Protein AF-A0A3N5FAZ0-F1 (afdb_monomer_lite)

pLDDT: mean 87.79, std 14.83, range [44.19, 97.56]

Secondary structure (DSSP, 8-state):
-PPPEEEEEE-SSS-HHHHHHHHHHHHHTT-EEEEEE-HHHHHHHHHHH------TTSS----

Radius of gyration: 12.23 Å; chains: 1; bounding box: 31×22×28 Å

Sequence (63 aa):
MAERRFVLAITGGSGVSYGRRLLECLARTGAVVHLVVSEAGQKVINHELQIPLDLADGPGVIR

Foldseek 3Di:
DDAAEEEQEQELDADVVVSVVVVVVCVVVRHHYHYHYDPNRQVNCCVPVVQNWDCPPDPTDRD

Structure (mmCIF, N/CA/C/O backbone):
data_AF-A0A3N5FAZ0-F1
#
_entry.id   AF-A0A3N5FAZ0-F1
#
loop_
_atom_site.group_PDB
_atom_site.id
_atom_site.type_symbol
_atom_site.label_atom_id
_atom_site.label_alt_id
_atom_site.label_comp_id
_atom_site.label_asym_id
_atom_site.label_entity_id
_atom_site.label_seq_id
_atom_site.pdbx_PDB_ins_code
_atom_site.Cartn_x
_atom_site.Cartn_y
_atom_site.Cartn_z
_atom_site.occupancy
_atom_site.B_iso_or_equiv
_atom_site.auth_seq_id
_atom_site.auth_comp_id
_atom_site.auth_asym_id
_atom_site.auth_atom_id
_atom_site.pdbx_PDB_model_num
ATOM 1 N N . MET A 1 1 ? -18.531 7.204 17.452 1.00 62.44 1 MET A N 1
ATOM 2 C CA . MET A 1 1 ? -17.818 7.930 16.376 1.00 62.44 1 MET A CA 1
ATOM 3 C C . MET A 1 1 ? -17.946 7.123 15.096 1.00 62.44 1 MET A C 1
ATOM 5 O O . MET A 1 1 ? -17.969 5.904 15.197 1.00 62.44 1 MET A O 1
ATOM 9 N N . ALA A 1 2 ? -18.080 7.767 13.934 1.00 74.56 2 ALA A N 1
ATOM 10 C CA . ALA A 1 2 ? -18.155 7.058 12.656 1.00 74.56 2 ALA A CA 1
ATOM 11 C C . ALA A 1 2 ? -16.821 6.359 12.334 1.00 74.56 2 ALA A C 1
ATOM 13 O O . ALA A 1 2 ? -15.749 6.876 12.656 1.00 74.56 2 ALA A O 1
ATOM 14 N N . GLU A 1 3 ? -16.896 5.186 11.709 1.00 86.75 3 GLU A N 1
ATOM 15 C CA . GLU A 1 3 ? -15.733 4.447 11.217 1.00 86.75 3 GLU A CA 1
ATOM 16 C C . GLU A 1 3 ? -14.992 5.278 10.155 1.00 86.75 3 GLU A C 1
ATOM 18 O O . GLU A 1 3 ? -15.590 5.741 9.183 1.00 86.75 3 GLU A O 1
ATOM 23 N N . ARG A 1 4 ? -13.684 5.488 10.341 1.00 94.44 4 ARG A N 1
ATOM 24 C CA . ARG A 1 4 ? -12.849 6.225 9.380 1.00 94.44 4 ARG A CA 1
ATOM 25 C C . ARG A 1 4 ? -12.426 5.287 8.256 1.00 94.44 4 ARG A C 1
ATOM 27 O O . ARG A 1 4 ? -11.916 4.202 8.531 1.00 94.44 4 ARG A O 1
ATOM 34 N N . ARG A 1 5 ? -12.614 5.719 7.007 1.00 96.25 5 ARG A N 1
ATOM 35 C CA . ARG A 1 5 ? -12.280 4.941 5.808 1.00 96.25 5 ARG A CA 1
ATOM 36 C C . ARG A 1 5 ? -11.320 5.712 4.916 1.00 96.25 5 ARG A C 1
ATOM 38 O O . ARG A 1 5 ? -11.543 6.890 4.651 1.00 96.25 5 ARG A O 1
ATOM 45 N N . PHE A 1 6 ? -10.281 5.035 4.444 1.00 97.06 6 PHE A N 1
ATOM 46 C CA . PHE A 1 6 ? -9.261 5.602 3.567 1.00 97.06 6 PHE A CA 1
ATOM 47 C C . PHE A 1 6 ? -9.095 4.744 2.317 1.00 97.06 6 PHE A C 1
ATOM 49 O O . PHE A 1 6 ? -9.172 3.518 2.382 1.00 97.06 6 PHE A O 1
ATOM 56 N N . VAL A 1 7 ? -8.806 5.390 1.190 1.00 96.94 7 VAL A N 1
ATOM 57 C CA . VAL A 1 7 ? -8.230 4.730 0.015 1.00 96.94 7 VAL A CA 1
ATOM 58 C C . VAL A 1 7 ? -6.754 5.098 -0.016 1.00 96.94 7 VAL A C 1
ATOM 60 O O . VAL A 1 7 ? -6.417 6.281 -0.038 1.00 96.94 7 VAL A O 1
ATOM 63 N N . LEU A 1 8 ? -5.880 4.097 0.013 1.00 96.69 8 LEU A N 1
ATOM 64 C CA . LEU A 1 8 ? -4.435 4.282 -0.079 1.00 96.69 8 LEU A CA 1
ATOM 65 C C . LEU A 1 8 ? -3.960 3.707 -1.409 1.00 96.69 8 LEU A C 1
ATOM 67 O O . LEU A 1 8 ? -4.082 2.508 -1.630 1.00 96.69 8 LEU A O 1
ATOM 71 N N . ALA A 1 9 ? -3.419 4.552 -2.284 1.00 96.50 9 ALA A N 1
ATOM 72 C CA . ALA A 1 9 ? -2.896 4.132 -3.578 1.00 96.50 9 ALA A CA 1
ATOM 73 C C . ALA A 1 9 ? -1.360 4.153 -3.584 1.00 96.50 9 ALA A C 1
ATOM 75 O O . ALA A 1 9 ? -0.756 5.194 -3.327 1.00 96.50 9 ALA A O 1
ATOM 76 N N . ILE A 1 10 ? -0.734 3.022 -3.914 1.00 96.25 10 ILE A N 1
ATOM 77 C CA . ILE A 1 10 ? 0.703 2.919 -4.192 1.00 96.25 10 ILE A CA 1
ATOM 78 C C . ILE A 1 10 ? 0.902 2.867 -5.707 1.00 96.25 10 ILE A C 1
ATOM 80 O O . ILE A 1 10 ? 0.336 2.022 -6.402 1.00 96.25 10 ILE A O 1
ATOM 84 N N . THR A 1 11 ? 1.708 3.791 -6.225 1.00 95.88 11 THR A N 1
ATOM 85 C CA . THR A 1 11 ? 2.008 3.927 -7.658 1.00 95.88 11 THR A CA 1
ATOM 86 C C . THR A 1 11 ? 3.512 3.772 -7.908 1.00 95.88 11 THR A C 1
ATOM 88 O O . THR A 1 11 ? 4.260 3.488 -6.979 1.00 95.88 11 THR A O 1
ATOM 91 N N . GLY A 1 12 ? 3.977 3.946 -9.150 1.00 95.25 12 GLY A N 1
ATOM 92 C CA . GLY A 1 12 ? 5.381 3.749 -9.547 1.00 95.25 12 GLY A CA 1
ATOM 93 C C . GLY A 1 12 ? 6.363 4.852 -9.127 1.00 95.25 12 GLY A C 1
ATOM 94 O O . GLY A 1 12 ? 7.403 4.997 -9.762 1.00 95.25 12 GLY A O 1
ATOM 95 N N . GLY A 1 13 ? 6.030 5.658 -8.118 1.00 95.12 13 GLY A N 1
ATOM 96 C CA . GLY A 1 13 ? 6.962 6.616 -7.525 1.00 95.12 13 GLY A CA 1
ATOM 97 C C . GLY A 1 13 ? 7.861 5.939 -6.491 1.00 95.12 13 GLY A C 1
ATOM 98 O O . GLY A 1 13 ? 7.401 5.061 -5.765 1.00 95.12 13 GLY A O 1
ATOM 99 N N . SER A 1 14 ? 9.122 6.365 -6.403 1.00 94.69 14 SER A N 1
ATOM 100 C CA . SER A 1 14 ? 10.034 5.909 -5.346 1.00 94.69 14 SER A CA 1
ATOM 101 C C . SER A 1 14 ? 9.529 6.307 -3.951 1.00 94.69 14 SER A C 1
ATOM 103 O O . SER A 1 14 ? 8.819 7.305 -3.803 1.00 94.69 14 SER A O 1
ATOM 105 N N . GLY A 1 15 ? 9.909 5.550 -2.919 1.00 95.81 15 GLY A N 1
ATOM 106 C CA . GLY A 1 15 ? 9.553 5.839 -1.530 1.00 95.81 15 GLY A CA 1
ATOM 107 C C . GLY A 1 15 ? 8.408 4.978 -1.003 1.00 95.81 15 GLY A C 1
ATOM 108 O O . GLY A 1 15 ? 7.610 5.418 -0.171 1.00 95.81 15 GLY A O 1
ATOM 109 N N . VAL A 1 16 ? 8.326 3.722 -1.437 1.00 96.44 16 VAL A N 1
ATOM 110 C CA . VAL A 1 16 ? 7.282 2.788 -0.988 1.00 96.44 16 VAL A CA 1
ATO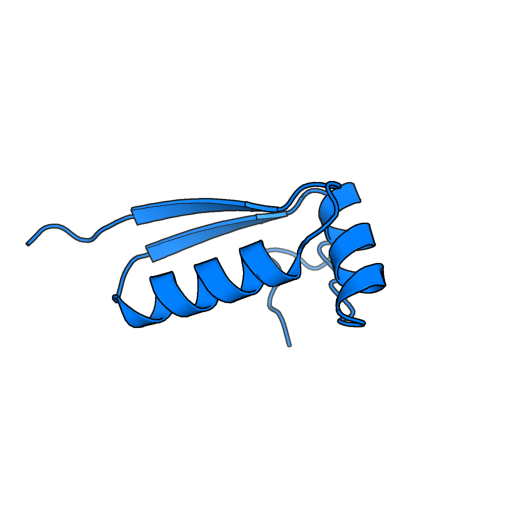M 111 C C . VAL A 1 16 ? 7.289 2.571 0.535 1.00 96.44 16 VAL A C 1
ATOM 113 O O . VAL A 1 16 ? 6.247 2.315 1.142 1.00 96.44 16 VAL A O 1
ATOM 116 N N . SER A 1 17 ? 8.442 2.758 1.182 1.00 96.56 17 SER A N 1
ATOM 117 C CA . SER A 1 17 ? 8.596 2.735 2.640 1.00 96.56 17 SER A CA 1
ATOM 118 C C . SER A 1 17 ? 7.653 3.711 3.355 1.00 96.56 17 SER A C 1
ATOM 120 O O . SER A 1 17 ? 7.145 3.392 4.432 1.00 96.56 17 SER A O 1
ATOM 122 N N . TYR A 1 18 ? 7.347 4.866 2.750 1.00 97.56 18 TYR A N 1
ATOM 123 C CA . TYR A 1 18 ? 6.372 5.815 3.299 1.00 97.56 18 TYR A CA 1
ATOM 124 C C . TYR A 1 18 ? 4.951 5.256 3.242 1.00 97.56 18 TYR A C 1
ATOM 126 O O . TYR A 1 18 ? 4.222 5.323 4.231 1.00 97.56 18 TYR A O 1
ATOM 134 N N . GLY A 1 19 ? 4.576 4.654 2.111 1.00 96.25 19 GLY A N 1
ATOM 135 C CA . GLY A 1 19 ? 3.273 4.016 1.930 1.00 96.25 19 GLY A CA 1
ATOM 136 C C . GLY A 1 19 ? 3.053 2.862 2.908 1.00 96.25 19 GLY A C 1
ATOM 137 O O . GLY A 1 19 ? 2.011 2.796 3.562 1.00 96.25 19 GLY A O 1
ATOM 138 N N . ARG A 1 20 ? 4.072 2.012 3.094 1.00 95.75 20 ARG A N 1
ATOM 139 C CA . ARG A 1 20 ? 4.064 0.948 4.106 1.00 95.75 20 ARG A CA 1
ATOM 140 C C . ARG A 1 20 ? 3.863 1.516 5.509 1.00 95.75 20 ARG A C 1
ATOM 142 O O . ARG A 1 20 ? 2.978 1.068 6.235 1.00 95.75 20 ARG A O 1
ATOM 149 N N . ARG A 1 21 ? 4.660 2.518 5.892 1.00 97.56 21 ARG A N 1
ATOM 150 C CA . ARG A 1 21 ? 4.584 3.100 7.236 1.00 97.56 21 ARG A CA 1
ATOM 151 C C . ARG A 1 21 ? 3.233 3.768 7.493 1.00 97.56 21 ARG A C 1
ATOM 153 O O . ARG A 1 21 ? 2.690 3.646 8.588 1.00 97.56 21 ARG A O 1
ATOM 160 N N . LEU A 1 22 ? 2.672 4.437 6.488 1.00 97.56 22 LEU A N 1
ATOM 161 C CA . LEU A 1 22 ? 1.337 5.020 6.558 1.00 97.56 22 LEU A CA 1
ATOM 162 C C . LEU A 1 22 ? 0.265 3.943 6.758 1.0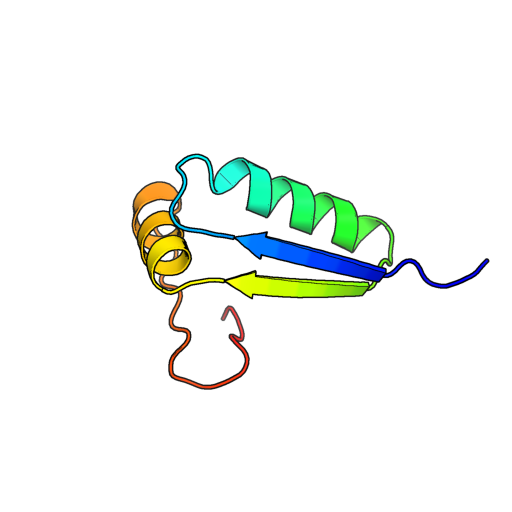0 97.56 22 LEU A C 1
ATOM 164 O O . LEU A 1 22 ? -0.573 4.093 7.646 1.00 97.56 22 LEU A O 1
ATOM 168 N N . LEU A 1 23 ? 0.316 2.850 5.991 1.00 96.19 23 LEU A N 1
ATOM 169 C CA . LEU A 1 23 ? -0.610 1.726 6.137 1.00 96.19 23 LEU A CA 1
ATOM 170 C C . LEU A 1 23 ? -0.561 1.133 7.553 1.00 96.19 23 LEU A C 1
ATOM 172 O O . LEU A 1 23 ? -1.605 0.954 8.175 1.00 96.19 23 LEU A O 1
ATOM 176 N N . GLU A 1 24 ? 0.637 0.904 8.098 1.00 96.12 24 GLU A N 1
ATOM 177 C CA . GLU A 1 24 ? 0.825 0.427 9.476 1.00 96.12 24 GLU A CA 1
ATOM 178 C C . GLU A 1 24 ? 0.221 1.386 10.514 1.00 96.12 24 GLU A C 1
ATOM 180 O O . GLU A 1 24 ? -0.398 0.951 11.487 1.00 96.12 24 GLU A O 1
ATOM 185 N N . CYS A 1 25 ? 0.401 2.697 10.328 1.00 97.19 25 CYS A N 1
ATOM 186 C CA . CYS A 1 25 ? -0.174 3.710 11.209 1.00 97.19 25 CYS A CA 1
ATOM 187 C C . CYS A 1 25 ? -1.704 3.717 11.132 1.00 97.19 25 CYS A C 1
ATOM 189 O O . CYS A 1 25 ? -2.354 3.710 12.174 1.00 97.19 25 CYS A O 1
ATOM 191 N N . LEU A 1 26 ? -2.284 3.687 9.929 1.00 95.69 26 LEU A N 1
ATOM 192 C CA . LEU A 1 26 ? -3.736 3.671 9.735 1.00 95.69 26 LEU A CA 1
ATOM 193 C C . LEU A 1 26 ? -4.369 2.401 10.315 1.00 95.69 26 LEU A C 1
ATOM 195 O O . LEU A 1 26 ? -5.364 2.503 11.036 1.00 95.69 26 LEU A O 1
ATOM 199 N N . ALA A 1 27 ? -3.751 1.236 10.103 1.00 91.81 27 ALA A N 1
ATOM 200 C CA . ALA A 1 27 ? -4.210 -0.036 10.658 1.00 91.81 27 ALA A CA 1
ATOM 201 C C . ALA A 1 27 ? -4.292 -0.008 12.197 1.00 91.81 27 ALA A C 1
ATOM 203 O O . ALA A 1 27 ? -5.251 -0.508 12.781 1.00 91.81 27 ALA A O 1
ATOM 204 N N . ARG A 1 28 ? -3.342 0.659 12.871 1.00 95.81 28 ARG A N 1
ATOM 205 C CA . ARG A 1 28 ? -3.351 0.827 14.339 1.00 95.81 28 ARG A CA 1
ATOM 206 C C . ARG A 1 28 ? -4.485 1.712 14.861 1.00 95.81 28 ARG A C 1
ATOM 208 O O . ARG A 1 28 ? -4.779 1.667 16.050 1.00 95.81 28 ARG A O 1
ATOM 215 N N . THR A 1 29 ? -5.121 2.519 14.010 1.00 94.75 29 THR A N 1
ATOM 216 C CA . THR A 1 29 ? -6.227 3.404 14.423 1.00 94.75 29 THR A CA 1
ATOM 217 C C . THR A 1 29 ? -7.603 2.735 14.394 1.00 94.75 29 THR A C 1
ATOM 219 O O . THR A 1 29 ? -8.586 3.377 14.771 1.00 94.75 29 THR A O 1
ATOM 222 N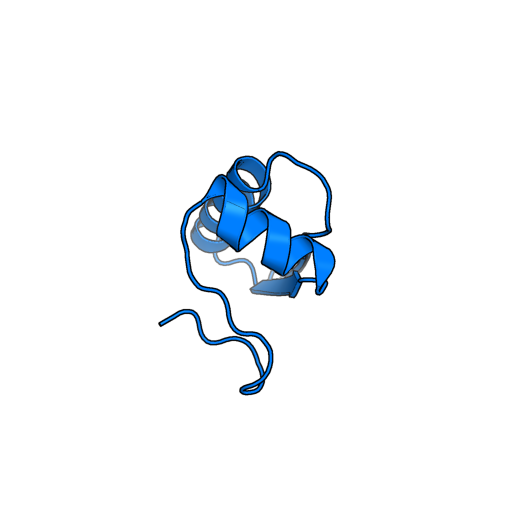 N . GLY A 1 30 ? -7.686 1.485 13.919 1.00 90.88 30 GLY A N 1
ATOM 223 C CA . GLY A 1 30 ? -8.953 0.804 13.644 1.00 90.88 30 GLY A CA 1
ATOM 224 C C . GLY A 1 30 ? -9.697 1.362 12.425 1.00 90.88 30 GLY A C 1
ATOM 225 O O . GLY A 1 30 ? -10.900 1.158 12.302 1.00 90.88 30 GLY A O 1
ATOM 226 N N . ALA A 1 31 ? -9.015 2.113 11.554 1.00 94.88 31 ALA A N 1
ATOM 227 C CA . ALA A 1 31 ? -9.589 2.595 10.303 1.00 94.88 31 ALA A CA 1
ATOM 228 C C . ALA A 1 31 ? -9.627 1.483 9.245 1.00 94.88 31 ALA A C 1
ATOM 230 O O . ALA A 1 31 ? -8.725 0.648 9.177 1.00 94.88 31 ALA A O 1
ATOM 231 N N . VAL A 1 32 ? -10.632 1.525 8.371 1.00 95.19 32 VAL A N 1
ATOM 232 C CA . VAL A 1 32 ? -10.693 0.657 7.189 1.00 95.19 32 VAL A CA 1
ATOM 233 C C . VAL A 1 32 ? -9.864 1.289 6.080 1.00 95.19 32 VAL A C 1
ATOM 235 O O . VAL A 1 32 ? -10.056 2.459 5.739 1.00 95.19 32 VAL A O 1
ATOM 238 N N . VAL A 1 33 ? -8.944 0.518 5.503 1.00 96.00 33 VAL A N 1
ATOM 239 C CA . VAL A 1 33 ? -8.084 0.973 4.408 1.00 96.00 33 VAL A CA 1
ATOM 240 C C . VAL A 1 33 ? -8.310 0.096 3.185 1.00 96.00 33 VAL A C 1
ATOM 242 O O . VAL A 1 33 ? -8.074 -1.108 3.221 1.00 96.00 33 VAL A O 1
ATOM 245 N N . HIS A 1 34 ? -8.729 0.717 2.087 1.00 95.12 34 HIS A N 1
ATOM 246 C CA . HIS A 1 34 ? -8.749 0.104 0.766 1.00 95.12 34 HIS A CA 1
ATOM 247 C C . HIS A 1 34 ? -7.409 0.389 0.087 1.00 95.12 34 HIS A C 1
ATOM 249 O O . HIS A 1 34 ? -7.163 1.508 -0.368 1.00 95.12 34 HIS A O 1
ATOM 255 N N . LEU A 1 35 ? -6.522 -0.606 0.073 1.00 94.50 35 LEU A N 1
ATOM 256 C CA . LEU A 1 35 ? -5.221 -0.508 -0.581 1.00 94.50 35 LEU A CA 1
ATOM 257 C C . LEU A 1 35 ? -5.365 -0.798 -2.080 1.00 94.50 35 LEU A C 1
ATOM 259 O O . LEU A 1 35 ? -5.899 -1.833 -2.467 1.00 94.50 35 LEU A O 1
ATOM 263 N N . VAL A 1 36 ? -4.860 0.107 -2.912 1.00 94.69 36 VAL A N 1
ATOM 264 C CA . VAL A 1 36 ? -4.792 -0.030 -4.369 1.00 94.69 36 VAL A CA 1
ATOM 265 C C . VAL A 1 36 ? -3.331 0.061 -4.782 1.00 94.69 36 VAL A C 1
ATOM 267 O O . VAL A 1 36 ? -2.611 0.950 -4.332 1.00 94.69 36 VAL A O 1
ATOM 270 N N . VAL A 1 37 ? -2.878 -0.844 -5.642 1.00 94.12 37 VAL A N 1
ATOM 271 C CA . VAL A 1 37 ? -1.496 -0.867 -6.128 1.00 94.12 37 VAL A CA 1
ATOM 272 C C . VAL A 1 37 ? -1.526 -0.988 -7.646 1.00 94.12 37 VAL A C 1
ATOM 274 O O . VAL A 1 37 ? -2.205 -1.863 -8.176 1.00 94.12 37 VAL A O 1
ATOM 277 N N . SER A 1 38 ? -0.829 -0.097 -8.354 1.00 94.19 38 SER A N 1
ATOM 278 C CA . SER A 1 38 ? -0.663 -0.227 -9.808 1.00 94.19 38 SER A CA 1
ATOM 279 C C . SER A 1 38 ? 0.453 -1.217 -10.150 1.00 94.19 38 SER A C 1
ATOM 281 O O . SER A 1 38 ? 1.340 -1.454 -9.334 1.00 94.19 38 SER A O 1
ATOM 283 N N . GLU A 1 39 ? 0.486 -1.732 -11.382 1.00 92.88 39 GLU A N 1
ATOM 284 C CA . GLU A 1 39 ? 1.577 -2.609 -11.848 1.00 92.88 39 GLU A CA 1
ATOM 285 C C . GLU A 1 39 ? 2.964 -1.950 -11.678 1.00 92.88 39 GLU A C 1
ATOM 287 O O . GLU A 1 39 ? 3.938 -2.587 -11.279 1.00 92.88 39 GLU A O 1
ATOM 292 N N . ALA A 1 40 ? 3.061 -0.637 -11.917 1.00 94.75 40 ALA A N 1
ATOM 293 C CA . ALA A 1 40 ? 4.290 0.114 -11.667 1.00 94.75 40 ALA A CA 1
ATOM 294 C C . ALA A 1 40 ? 4.624 0.198 -10.165 1.00 94.75 40 ALA A C 1
ATOM 296 O O . ALA A 1 40 ? 5.786 0.06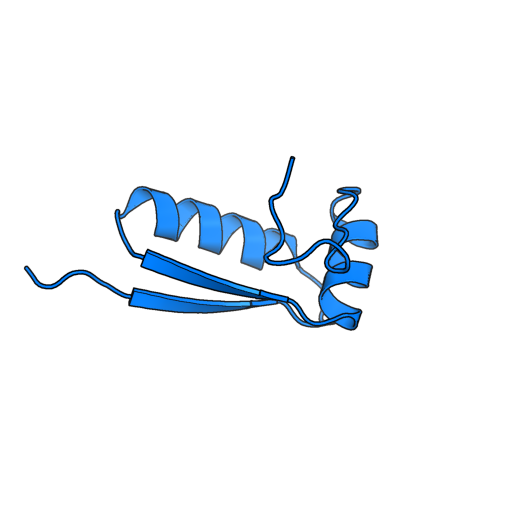7 -9.789 1.00 94.75 40 ALA A O 1
ATOM 297 N N . GLY A 1 41 ? 3.617 0.368 -9.301 1.00 95.31 41 GLY A N 1
ATOM 298 C CA . GLY A 1 41 ? 3.794 0.340 -7.847 1.00 95.31 41 GLY A CA 1
ATOM 299 C C . GLY A 1 41 ? 4.253 -1.024 -7.334 1.00 95.31 41 GLY A C 1
ATOM 300 O O . GLY A 1 41 ? 5.137 -1.084 -6.488 1.00 95.31 41 GLY A O 1
ATOM 301 N N . GLN A 1 42 ? 3.737 -2.116 -7.901 1.00 93.88 42 GLN A N 1
ATOM 302 C CA . GLN A 1 42 ? 4.188 -3.481 -7.614 1.00 93.88 42 GLN A CA 1
ATOM 303 C C . GLN A 1 42 ? 5.680 -3.659 -7.937 1.00 93.88 42 GLN A C 1
ATOM 305 O O . GLN A 1 42 ? 6.432 -4.175 -7.113 1.00 93.88 42 GLN A O 1
ATOM 310 N N . LYS A 1 43 ? 6.143 -3.156 -9.091 1.00 93.88 43 LYS A N 1
ATOM 311 C CA . LYS A 1 43 ? 7.572 -3.184 -9.460 1.00 93.88 43 LYS A CA 1
ATOM 312 C 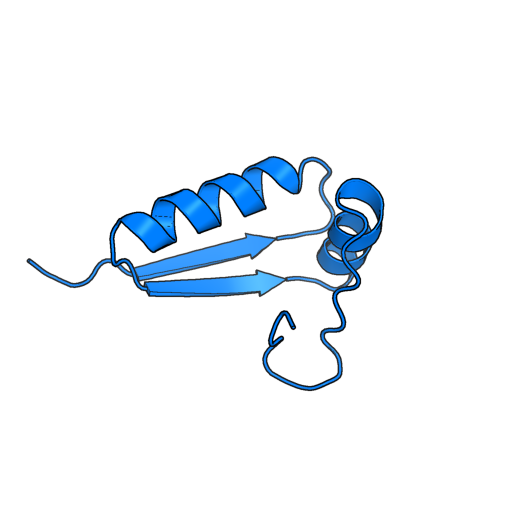C . LYS A 1 43 ? 8.435 -2.405 -8.465 1.00 93.88 43 LYS A C 1
ATOM 314 O O . LYS A 1 43 ? 9.483 -2.905 -8.063 1.00 93.88 43 LYS A O 1
ATOM 319 N N . VAL A 1 44 ? 7.990 -1.222 -8.032 1.00 95.94 44 VAL A N 1
ATOM 320 C CA . VAL A 1 44 ? 8.709 -0.423 -7.024 1.00 95.94 44 VAL A CA 1
ATOM 321 C C . VAL A 1 44 ? 8.711 -1.108 -5.656 1.00 95.94 44 VAL A C 1
ATOM 323 O O . VAL A 1 44 ? 9.754 -1.138 -5.014 1.00 95.94 44 VAL A O 1
ATOM 326 N N . ILE A 1 45 ? 7.598 -1.713 -5.223 1.00 95.38 45 ILE A N 1
ATOM 327 C CA . ILE A 1 45 ? 7.526 -2.512 -3.985 1.00 95.38 45 ILE A CA 1
ATOM 328 C C . ILE A 1 45 ? 8.568 -3.632 -4.016 1.00 95.38 45 ILE A C 1
ATOM 330 O O . ILE A 1 45 ? 9.367 -3.751 -3.084 1.00 95.38 45 ILE A O 1
ATOM 334 N N . ASN A 1 46 ? 8.593 -4.409 -5.100 1.00 94.06 46 ASN A N 1
ATOM 335 C CA . ASN A 1 46 ? 9.534 -5.513 -5.264 1.00 94.06 46 ASN A CA 1
ATOM 336 C C . ASN A 1 46 ? 10.985 -5.001 -5.258 1.00 94.06 46 ASN A C 1
ATOM 338 O O . ASN A 1 46 ? 11.844 -5.590 -4.609 1.00 94.06 46 ASN A O 1
ATOM 342 N N . HIS A 1 47 ? 11.255 -3.882 -5.934 1.00 95.19 47 HIS A N 1
ATOM 343 C CA . HIS A 1 47 ? 12.592 -3.301 -6.038 1.00 95.19 47 HIS A CA 1
ATOM 344 C C . HIS A 1 47 ? 13.094 -2.671 -4.727 1.00 95.19 47 HIS A C 1
ATOM 346 O O . HIS A 1 47 ? 14.240 -2.880 -4.341 1.00 95.19 47 HIS A O 1
ATOM 352 N N . GLU A 1 48 ? 12.267 -1.899 -4.021 1.00 96.75 48 GLU A N 1
ATOM 353 C CA . GLU A 1 48 ? 12.695 -1.152 -2.830 1.00 96.75 48 GLU A CA 1
ATOM 354 C C . GLU A 1 48 ? 12.562 -1.956 -1.529 1.00 96.75 48 GLU A C 1
ATOM 356 O O . GLU A 1 48 ? 13.396 -1.801 -0.640 1.00 96.75 48 GLU A O 1
ATOM 361 N N . LEU A 1 49 ? 11.542 -2.815 -1.394 1.00 94.06 49 LEU A N 1
ATOM 362 C CA . LEU A 1 49 ? 11.306 -3.587 -0.162 1.00 94.06 49 LEU A CA 1
ATOM 363 C C . LEU A 1 49 ? 11.732 -5.046 -0.260 1.00 94.06 49 LEU A C 1
ATOM 365 O O . LEU A 1 49 ? 11.726 -5.722 0.766 1.00 94.06 49 LEU A O 1
ATOM 369 N N . GLN A 1 50 ? 12.073 -5.537 -1.457 1.00 93.44 50 GLN A N 1
ATOM 370 C CA . GLN A 1 50 ? 12.410 -6.948 -1.685 1.00 93.44 50 GLN A CA 1
ATOM 371 C C . GLN A 1 50 ? 11.282 -7.902 -1.244 1.00 93.44 50 GLN A C 1
ATOM 373 O O . GLN A 1 50 ? 11.523 -9.044 -0.858 1.00 93.44 50 GLN A O 1
ATOM 378 N N . ILE A 1 51 ? 10.035 -7.422 -1.282 1.00 87.19 51 ILE A N 1
ATOM 379 C CA . ILE A 1 51 ? 8.835 -8.210 -0.991 1.00 87.19 51 ILE A CA 1
ATOM 380 C C . ILE A 1 51 ? 8.264 -8.655 -2.332 1.00 87.19 51 ILE A C 1
ATOM 382 O O . ILE A 1 51 ? 7.938 -7.778 -3.126 1.00 87.19 51 ILE A O 1
ATOM 386 N N . PRO A 1 52 ? 8.113 -9.961 -2.600 1.00 81.75 52 PRO A N 1
ATOM 387 C CA . PRO A 1 52 ? 7.423 -10.420 -3.792 1.00 81.75 52 PRO A CA 1
ATOM 388 C C . PRO A 1 52 ? 5.926 -10.143 -3.632 1.00 81.75 52 PRO A C 1
ATOM 390 O O . PRO A 1 52 ? 5.224 -10.844 -2.908 1.00 81.75 52 PRO A O 1
ATOM 393 N N . LEU A 1 53 ? 5.437 -9.095 -4.289 1.00 79.69 53 LEU A N 1
ATOM 394 C CA . LEU A 1 53 ? 4.008 -8.857 -4.425 1.00 79.69 53 LEU A CA 1
ATOM 395 C C . LEU A 1 53 ? 3.562 -9.408 -5.777 1.00 79.69 53 LEU A C 1
ATOM 397 O O . LEU A 1 53 ? 4.063 -8.947 -6.803 1.00 79.69 53 LEU A O 1
ATOM 401 N N . ASP A 1 54 ? 2.630 -10.360 -5.777 1.00 78.00 54 ASP A N 1
ATOM 402 C CA . ASP A 1 54 ? 1.898 -10.787 -6.971 1.00 78.00 54 ASP A CA 1
ATOM 403 C C . ASP A 1 54 ? 0.432 -10.362 -6.846 1.00 78.00 54 ASP A C 1
ATOM 405 O O . ASP A 1 54 ? -0.256 -10.708 -5.886 1.00 78.00 54 ASP A O 1
ATOM 409 N N . LEU A 1 55 ? -0.023 -9.545 -7.793 1.00 72.62 55 LEU A N 1
ATOM 410 C CA . LEU A 1 55 ? -1.392 -9.037 -7.855 1.00 72.62 55 LEU A CA 1
ATOM 411 C C . LEU A 1 55 ? -2.266 -9.846 -8.830 1.00 72.62 55 LEU A C 1
ATOM 413 O O . LEU A 1 5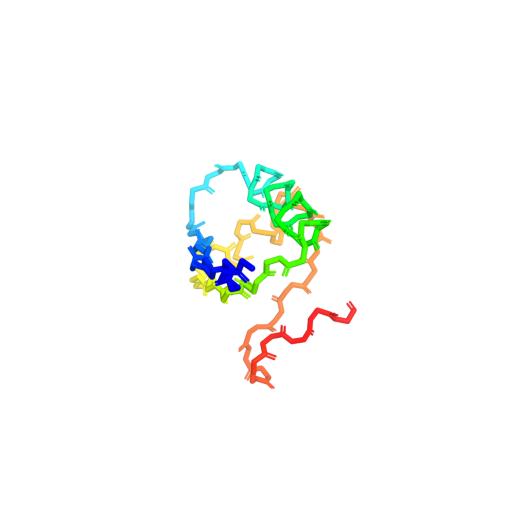5 ? -3.451 -9.544 -8.961 1.00 72.62 55 LEU A O 1
ATOM 417 N N . ALA A 1 56 ? -1.705 -10.850 -9.519 1.00 64.75 56 ALA A N 1
ATOM 418 C CA . ALA A 1 56 ? -2.413 -11.658 -10.512 1.00 64.75 56 ALA A CA 1
ATOM 419 C C . ALA A 1 56 ? -3.399 -12.674 -9.896 1.00 64.75 56 ALA A C 1
ATOM 421 O O . ALA A 1 56 ? -4.366 -13.051 -10.555 1.00 64.75 56 ALA A O 1
ATOM 422 N N . ASP A 1 57 ? -3.218 -13.060 -8.628 1.00 57.38 57 ASP A N 1
ATOM 423 C CA . ASP A 1 57 ? -3.992 -14.123 -7.957 1.00 57.38 57 ASP A CA 1
ATOM 424 C C . ASP A 1 57 ? -5.311 -13.658 -7.285 1.00 57.38 57 ASP A C 1
ATOM 426 O O . ASP A 1 57 ? -5.906 -14.378 -6.479 1.00 57.38 57 ASP A O 1
ATOM 430 N N . GLY A 1 58 ? -5.823 -12.467 -7.612 1.00 57.84 58 GLY A N 1
ATOM 431 C CA . GLY A 1 58 ? -7.023 -11.888 -6.984 1.00 57.84 58 GLY A CA 1
ATOM 432 C C . GLY A 1 58 ? -6.681 -10.833 -5.922 1.00 57.84 58 GLY A C 1
ATOM 433 O O . GLY A 1 58 ? -5.568 -10.311 -5.950 1.00 57.84 58 GLY A O 1
ATOM 434 N N . PRO A 1 59 ? -7.612 -10.428 -5.024 1.00 52.91 59 PRO A N 1
ATOM 435 C CA . PRO A 1 59 ? -7.371 -9.324 -4.089 1.00 52.91 59 PRO A CA 1
ATOM 436 C C . PRO A 1 59 ? -6.128 -9.633 -3.252 1.00 52.91 59 PRO A C 1
ATOM 438 O O . PRO A 1 59 ? -6.176 -10.518 -2.405 1.00 52.91 59 PRO A O 1
ATOM 441 N N . GLY A 1 60 ? -5.026 -8.937 -3.555 1.00 54.09 60 GLY A N 1
ATOM 442 C CA . GLY A 1 60 ? -3.667 -9.282 -3.142 1.00 54.09 60 GLY A CA 1
ATOM 443 C C . GLY A 1 60 ? -3.561 -9.603 -1.658 1.00 54.09 60 GLY A C 1
ATOM 444 O O . GLY A 1 60 ? -3.466 -8.707 -0.819 1.00 54.09 60 GLY A O 1
ATOM 445 N N . VAL A 1 61 ? -3.580 -10.895 -1.335 1.00 47.66 61 VAL A N 1
ATOM 446 C CA . VAL A 1 61 ? -3.287 -11.386 0.006 1.00 47.66 61 VAL A CA 1
ATOM 447 C C . VAL A 1 61 ? -1.772 -11.434 0.108 1.00 47.66 61 VAL A C 1
ATOM 449 O O . VAL A 1 61 ? -1.133 -12.307 -0.472 1.00 47.66 61 VAL A O 1
ATOM 452 N N . ILE A 1 62 ? -1.201 -10.473 0.831 1.00 47.53 62 ILE A N 1
ATOM 453 C CA . ILE A 1 62 ? 0.208 -10.510 1.227 1.00 47.53 62 ILE A CA 1
ATOM 454 C C . ILE A 1 62 ? 0.361 -11.731 2.146 1.00 47.53 62 ILE A C 1
ATOM 456 O O . ILE A 1 62 ? -0.122 -11.703 3.279 1.00 47.53 62 ILE A O 1
ATOM 460 N N . ARG A 1 63 ? 0.931 -12.822 1.626 1.00 44.19 63 ARG A N 1
ATOM 461 C CA . ARG A 1 63 ? 1.361 -13.975 2.426 1.00 44.19 63 ARG A CA 1
ATOM 462 C C . ARG A 1 63 ? 2.721 -13.711 3.054 1.00 44.19 63 ARG A C 1
ATOM 464 O O . ARG A 1 63 ? 3.556 -13.067 2.383 1.00 44.19 63 ARG A O 1
#